Protein AF-A0A401QAL5-F1 (afdb_monomer_lite)

Organism: Scyliorhinus torazame (NCBI:txid75743)

Secondary structure (DSSP, 8-state):
-TT--HHHHHHHHHHHHHHTT--S--GGGGTT--HHHHTT--HHHHHHHS-HHHHHHHHHHHHHHHHH-GGG--------------PPP----

Structure (mmCIF, N/CA/C/O backbone):
data_AF-A0A401QAL5-F1
#
_entry.id   AF-A0A401QAL5-F1
#
loop_
_atom_site.group_PDB
_atom_site.id
_atom_site.type_symbol
_atom_site.label_atom_id
_atom_site.label_alt_id
_atom_site.label_comp_id
_atom_site.label_asym_id
_atom_site.label_entity_id
_atom_site.label_seq_id
_atom_site.pdbx_PDB_ins_code
_atom_site.Cartn_x
_atom_site.Cartn_y
_atom_site.Cartn_z
_atom_site.occupancy
_atom_site.B_iso_or_equiv
_atom_site.auth_seq_id
_atom_site.auth_comp_id
_atom_site.auth_asym_id
_atom_site.auth_atom_id
_atom_site.pdbx_PDB_model_num
ATOM 1 N N . PRO A 1 1 ? 10.242 -3.473 -4.624 1.00 86.94 1 PRO A N 1
ATOM 2 C CA . PRO A 1 1 ? 8.781 -3.382 -4.874 1.00 86.94 1 PRO A CA 1
ATOM 3 C C . PRO A 1 1 ? 8.348 -2.660 -6.170 1.00 86.94 1 PRO A C 1
ATOM 5 O O . PRO A 1 1 ? 7.322 -3.040 -6.714 1.00 86.94 1 PRO A O 1
ATOM 8 N N . CYS A 1 2 ? 9.095 -1.685 -6.719 1.00 89.88 2 CYS A N 1
ATOM 9 C CA . CYS A 1 2 ? 8.654 -0.901 -7.895 1.00 89.88 2 CYS A CA 1
ATOM 10 C C . CYS A 1 2 ? 8.356 -1.708 -9.179 1.00 89.88 2 CYS A C 1
ATOM 12 O O . CYS A 1 2 ? 7.683 -1.204 -10.071 1.00 89.88 2 CYS A O 1
ATOM 14 N N . VAL A 1 3 ? 8.882 -2.931 -9.307 1.00 91.00 3 VAL A N 1
ATOM 15 C CA . VAL A 1 3 ? 8.707 -3.809 -10.485 1.00 91.00 3 VAL A CA 1
ATOM 16 C C . VAL A 1 3 ? 7.601 -4.852 -10.305 1.00 91.00 3 VAL A C 1
ATOM 18 O O . VAL A 1 3 ? 7.416 -5.715 -11.158 1.00 91.00 3 VAL A O 1
ATOM 21 N N . TRP A 1 4 ? 6.895 -4.820 -9.178 1.00 94.69 4 TRP A N 1
ATOM 22 C CA . TRP A 1 4 ? 5.840 -5.781 -8.893 1.00 94.69 4 TRP A CA 1
ATOM 23 C C . TRP A 1 4 ? 4.635 -5.578 -9.809 1.00 94.69 4 TRP A C 1
ATOM 25 O O . TRP A 1 4 ? 4.201 -4.455 -10.051 1.00 94.69 4 TRP A O 1
ATOM 35 N N . SER A 1 5 ? 4.076 -6.686 -10.292 1.00 95.12 5 SER A N 1
ATOM 36 C CA . SER A 1 5 ? 2.730 -6.696 -10.871 1.00 95.12 5 SER A CA 1
ATOM 37 C C . SER A 1 5 ? 1.673 -6.643 -9.764 1.00 95.12 5 SER A C 1
ATOM 39 O O . SER A 1 5 ? 1.982 -6.843 -8.588 1.00 95.12 5 SER A O 1
ATOM 41 N N . GLN A 1 6 ? 0.413 -6.440 -10.142 1.00 95.00 6 GLN A N 1
ATOM 42 C CA . GLN A 1 6 ? -0.720 -6.481 -9.211 1.00 95.00 6 GLN A CA 1
ATOM 43 C C . GLN A 1 6 ? -0.783 -7.806 -8.428 1.00 95.00 6 GLN A C 1
ATOM 45 O O . GLN A 1 6 ? -1.025 -7.802 -7.225 1.00 95.00 6 GLN A O 1
ATOM 50 N N . ASP A 1 7 ? -0.495 -8.948 -9.068 1.00 94.75 7 ASP A N 1
ATOM 51 C CA . ASP A 1 7 ? -0.444 -10.248 -8.380 1.00 94.75 7 ASP A CA 1
ATOM 52 C C . ASP A 1 7 ? 0.669 -10.326 -7.328 1.00 94.75 7 ASP A C 1
ATOM 54 O O . ASP A 1 7 ? 0.483 -10.938 -6.278 1.00 94.75 7 ASP A O 1
ATOM 58 N N . HIS A 1 8 ? 1.827 -9.711 -7.582 1.00 94.69 8 HIS A N 1
ATOM 59 C CA . HIS A 1 8 ? 2.909 -9.653 -6.597 1.00 94.69 8 HIS A CA 1
ATOM 60 C C . HIS A 1 8 ? 2.529 -8.761 -5.408 1.00 94.69 8 HIS A C 1
ATOM 62 O O . HIS A 1 8 ? 2.804 -9.128 -4.269 1.00 94.69 8 HIS A O 1
ATOM 68 N N . VAL A 1 9 ? 1.855 -7.630 -5.655 1.00 95.06 9 VAL A N 1
ATOM 69 C CA . VAL A 1 9 ? 1.321 -6.762 -4.591 1.00 95.06 9 VAL A CA 1
ATOM 70 C C . VAL A 1 9 ? 0.297 -7.515 -3.739 1.00 95.06 9 VAL A C 1
ATOM 72 O O . VAL A 1 9 ? 0.378 -7.472 -2.513 1.00 95.06 9 VAL A O 1
ATOM 75 N N . ARG A 1 10 ? -0.617 -8.267 -4.368 1.00 93.69 10 ARG A N 1
ATOM 76 C CA . ARG A 1 10 ? -1.609 -9.094 -3.661 1.00 93.69 10 ARG A CA 1
ATOM 77 C C . ARG A 1 10 ? -0.960 -10.170 -2.790 1.00 93.69 10 ARG A C 1
ATOM 79 O O . ARG A 1 10 ? -1.333 -10.309 -1.631 1.00 93.69 10 ARG A O 1
ATOM 86 N N . GLN A 1 11 ? 0.025 -10.896 -3.319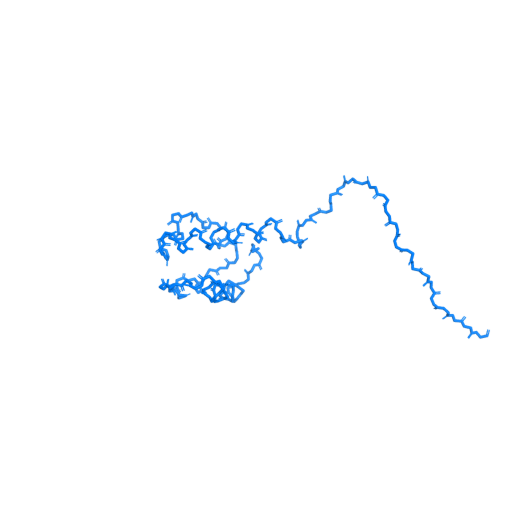 1.00 94.00 11 GLN A N 1
ATOM 87 C CA . GLN A 1 11 ? 0.756 -11.915 -2.555 1.00 94.00 11 GLN A CA 1
ATOM 88 C C . GLN A 1 11 ? 1.517 -11.316 -1.372 1.00 94.00 11 GLN A C 1
ATOM 90 O O . GLN A 1 11 ? 1.490 -11.870 -0.277 1.00 94.00 11 GLN A O 1
ATOM 95 N N . TRP A 1 12 ? 2.174 -10.175 -1.582 1.00 95.12 12 TRP A N 1
ATOM 96 C CA . TRP A 1 12 ? 2.865 -9.465 -0.513 1.00 95.12 12 TRP A CA 1
ATOM 97 C C . TRP A 1 12 ? 1.903 -9.022 0.592 1.00 95.12 12 TRP A C 1
ATOM 99 O O . TRP A 1 12 ? 2.209 -9.202 1.768 1.00 95.12 12 TRP A O 1
ATOM 109 N N . LEU A 1 13 ? 0.737 -8.485 0.224 1.00 94.69 13 LEU A N 1
ATOM 110 C CA . LEU A 1 13 ? -0.262 -8.040 1.189 1.00 94.69 13 LEU A CA 1
ATOM 111 C C . LEU A 1 13 ? -0.826 -9.214 2.002 1.00 94.69 13 LEU A C 1
ATOM 113 O O . LEU A 1 13 ? -0.900 -9.117 3.222 1.00 94.69 13 LEU A O 1
ATOM 117 N N . ASP A 1 14 ? -1.170 -10.328 1.349 1.00 93.25 14 ASP A N 1
ATOM 118 C CA . ASP A 1 14 ? -1.642 -11.546 2.025 1.00 93.25 14 ASP A CA 1
ATOM 119 C C . ASP A 1 14 ? -0.584 -12.120 2.982 1.00 93.25 14 ASP A C 1
ATOM 121 O O . ASP A 1 14 ? -0.905 -12.496 4.112 1.00 93.25 14 ASP A O 1
ATOM 125 N N . TRP A 1 15 ? 0.688 -12.122 2.570 1.00 95.06 15 TRP A N 1
ATOM 126 C CA . TRP A 1 15 ? 1.792 -12.506 3.446 1.00 95.06 15 TRP A CA 1
ATOM 127 C C . TRP A 1 15 ? 1.921 -11.554 4.642 1.00 95.06 15 TRP A C 1
ATOM 129 O O . TRP A 1 15 ? 1.967 -12.021 5.776 1.00 95.06 15 TRP A O 1
ATOM 139 N N . ALA A 1 16 ? 1.912 -10.236 4.423 1.00 95.19 16 ALA A N 1
ATOM 140 C CA . ALA A 1 16 ? 2.071 -9.244 5.487 1.00 95.19 16 ALA A CA 1
ATOM 141 C C . ALA A 1 16 ? 0.921 -9.296 6.506 1.00 95.19 16 ALA A C 1
ATOM 143 O O . ALA A 1 16 ? 1.153 -9.185 7.708 1.00 95.19 16 ALA A O 1
ATOM 144 N N . VAL A 1 17 ? -0.312 -9.519 6.038 1.00 93.44 17 VAL A N 1
ATOM 145 C CA . VAL A 1 17 ? -1.488 -9.739 6.893 1.00 93.44 17 VAL A CA 1
ATOM 146 C C . VAL A 1 17 ? -1.260 -10.912 7.843 1.00 93.44 17 VAL A C 1
ATOM 148 O O . VAL A 1 17 ? -1.533 -10.793 9.035 1.00 93.44 17 VAL A O 1
ATOM 151 N N . LYS A 1 18 ? -0.724 -12.027 7.340 1.00 93.38 18 LYS A N 1
ATOM 152 C CA . LYS A 1 18 ? -0.462 -13.232 8.140 1.00 93.38 18 LYS A CA 1
ATOM 153 C C . LYS A 1 18 ? 0.735 -13.056 9.071 1.00 93.38 18 LYS A C 1
ATOM 155 O O . LYS A 1 18 ? 0.618 -13.343 10.258 1.00 93.38 18 LYS A O 1
ATOM 160 N N . GLU A 1 19 ? 1.854 -12.561 8.550 1.00 96.25 19 GLU A N 1
ATOM 161 C CA . GLU A 1 19 ? 3.114 -12.402 9.286 1.00 96.25 19 GLU A CA 1
ATOM 162 C C . GLU A 1 19 ? 2.961 -11.432 10.466 1.00 96.25 19 GLU 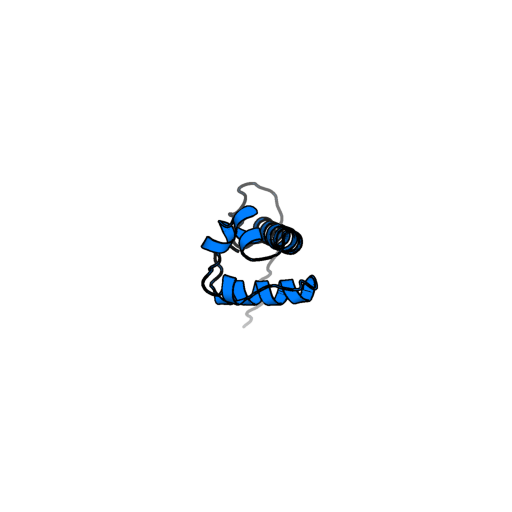A C 1
ATOM 164 O O . GLU A 1 19 ? 3.391 -11.723 11.579 1.00 96.25 19 GLU A O 1
ATOM 169 N N . TYR A 1 20 ? 2.296 -10.296 10.240 1.00 94.81 20 TYR A N 1
ATOM 170 C CA . TYR A 1 20 ? 2.110 -9.260 11.258 1.00 94.81 20 TYR A CA 1
ATOM 171 C C . TYR A 1 20 ? 0.760 -9.346 11.976 1.00 94.81 20 TYR A C 1
ATOM 173 O O . TYR A 1 20 ? 0.459 -8.491 12.806 1.00 94.81 20 TYR A O 1
ATOM 181 N N . SER A 1 21 ? -0.053 -10.366 11.677 1.00 93.50 21 SER A N 1
ATOM 182 C CA . SER A 1 21 ? -1.407 -10.532 12.228 1.00 93.50 21 SER A CA 1
ATOM 183 C C . SER A 1 21 ? -2.284 -9.280 12.053 1.00 93.50 21 SER A C 1
ATOM 185 O O . SER A 1 21 ? -3.023 -8.885 12.958 1.00 93.50 21 SER A O 1
ATOM 187 N N . LEU A 1 22 ? -2.192 -8.632 10.887 1.00 93.00 22 LEU A N 1
ATOM 188 C CA . LEU A 1 22 ? -2.962 -7.422 10.591 1.00 93.00 22 LEU A CA 1
ATOM 189 C C . LEU A 1 22 ? -4.432 -7.796 10.400 1.00 93.00 22 LEU A C 1
ATOM 191 O O . LEU A 1 22 ? -4.767 -8.649 9.583 1.00 93.00 22 LEU A O 1
ATOM 195 N N . SER A 1 23 ? -5.318 -7.138 11.138 1.00 88.00 23 SER A N 1
ATOM 196 C CA . SER A 1 23 ? -6.770 -7.296 10.992 1.00 88.00 23 SER A CA 1
ATOM 197 C C . SER A 1 23 ? -7.353 -6.134 10.184 1.00 88.00 23 SER A C 1
ATOM 199 O O . SER A 1 23 ? -6.712 -5.089 10.051 1.00 88.00 23 SER A O 1
ATOM 201 N N . ASP A 1 24 ? -8.554 -6.320 9.631 1.00 84.38 24 ASP A N 1
ATOM 202 C CA . ASP A 1 24 ? -9.316 -5.269 8.935 1.00 84.38 24 ASP A CA 1
ATOM 203 C C . ASP A 1 24 ? -8.598 -4.652 7.719 1.00 84.38 24 ASP A C 1
ATOM 205 O O . ASP A 1 24 ? -8.665 -3.448 7.459 1.00 84.38 24 ASP A O 1
ATOM 209 N N . ILE A 1 25 ? -7.890 -5.483 6.949 1.00 87.69 25 ILE A N 1
ATOM 210 C CA . ILE A 1 25 ? -7.332 -5.082 5.654 1.00 87.69 25 ILE A CA 1
ATOM 211 C C . ILE A 1 25 ? -8.260 -5.550 4.539 1.00 87.69 25 ILE A C 1
ATOM 213 O O . ILE A 1 25 ? -8.361 -6.744 4.251 1.00 87.69 25 ILE A O 1
ATOM 217 N N . ASP A 1 26 ? -8.900 -4.597 3.866 1.00 86.25 26 ASP A N 1
ATOM 218 C CA . ASP A 1 26 ? -9.670 -4.880 2.661 1.00 86.25 26 ASP A CA 1
ATOM 219 C C . ASP A 1 26 ? -8.731 -5.008 1.451 1.00 86.25 26 ASP A C 1
ATOM 221 O O . ASP A 1 26 ? -8.323 -4.032 0.818 1.00 86.25 26 ASP A O 1
ATOM 225 N N . SER A 1 27 ? -8.378 -6.254 1.126 1.00 84.00 27 SER A N 1
ATOM 226 C CA . SER A 1 27 ? -7.528 -6.585 -0.026 1.00 84.00 27 SER A CA 1
ATOM 227 C C . SER A 1 27 ? -8.092 -6.107 -1.374 1.00 84.00 27 SER A C 1
ATOM 229 O O . SER A 1 27 ? -7.318 -5.893 -2.312 1.00 84.00 27 SER A O 1
ATOM 231 N N . SER A 1 28 ? -9.408 -5.873 -1.481 1.00 87.19 28 SER A N 1
ATOM 232 C CA . SER A 1 28 ? -10.026 -5.359 -2.708 1.00 87.19 28 SER A CA 1
ATOM 233 C C . SER A 1 28 ? -9.585 -3.926 -3.021 1.00 87.19 28 SER A C 1
ATOM 235 O O . SER A 1 28 ? -9.502 -3.547 -4.191 1.00 87.19 28 SER A O 1
ATOM 237 N N . LEU A 1 29 ? -9.191 -3.156 -2.001 1.00 87.69 29 LEU A N 1
ATOM 238 C CA . LEU A 1 29 ? -8.681 -1.793 -2.160 1.00 87.69 29 LEU A CA 1
ATOM 239 C C . LEU A 1 29 ? -7.304 -1.757 -2.841 1.00 87.69 29 LEU A C 1
ATOM 241 O O . LEU A 1 29 ? -6.952 -0.762 -3.471 1.00 87.69 29 LEU A O 1
ATOM 245 N N . PHE A 1 30 ? -6.550 -2.858 -2.775 1.00 88.69 30 PHE A N 1
ATOM 246 C CA . PHE A 1 30 ? -5.227 -2.994 -3.392 1.00 88.69 30 PHE A CA 1
ATOM 247 C C . PHE A 1 30 ? -5.259 -3.754 -4.726 1.00 88.69 30 PHE A C 1
ATOM 249 O O . PHE A 1 30 ? -4.228 -3.872 -5.386 1.00 88.69 30 PHE A O 1
ATOM 256 N N . GLN A 1 31 ? -6.422 -4.259 -5.159 1.00 88.25 31 GLN A N 1
ATOM 257 C CA . GLN A 1 31 ? -6.519 -5.204 -6.280 1.00 88.25 31 GLN A CA 1
ATOM 258 C C . GLN A 1 31 ? -5.975 -4.660 -7.614 1.00 88.25 31 GLN A C 1
ATOM 260 O O . GLN A 1 31 ? -5.447 -5.430 -8.413 1.00 88.25 31 GLN A O 1
ATOM 265 N N . ASN A 1 32 ? -6.064 -3.341 -7.821 1.00 91.94 32 ASN A N 1
ATOM 266 C CA . ASN A 1 32 ? -5.629 -2.649 -9.039 1.00 91.94 32 ASN A CA 1
ATOM 267 C C . ASN A 1 32 ? -4.303 -1.886 -8.862 1.00 91.94 32 ASN A C 1
ATOM 269 O O . ASN A 1 32 ? -3.908 -1.136 -9.755 1.00 91.94 32 ASN A O 1
ATOM 273 N N . ILE A 1 33 ? -3.621 -2.053 -7.725 1.00 94.12 33 ILE A N 1
ATOM 274 C CA . ILE A 1 33 ? -2.367 -1.361 -7.416 1.00 94.12 33 ILE A CA 1
ATOM 275 C C . ILE A 1 33 ? -1.201 -2.243 -7.863 1.00 94.12 33 ILE A C 1
ATOM 277 O O . ILE A 1 33 ? -1.049 -3.375 -7.407 1.00 94.12 33 ILE A O 1
ATOM 281 N N . ASP A 1 34 ? -0.368 -1.729 -8.767 1.00 95.69 34 ASP A N 1
ATOM 282 C CA . ASP A 1 34 ? 0.900 -2.361 -9.126 1.00 95.69 34 ASP A CA 1
ATOM 283 C C . ASP A 1 34 ? 2.049 -1.852 -8.236 1.00 95.69 34 ASP A C 1
ATOM 285 O O . ASP A 1 34 ? 1.887 -0.966 -7.397 1.00 95.69 34 ASP A O 1
ATOM 289 N N . GLY A 1 35 ? 3.242 -2.414 -8.405 1.00 93.81 35 GLY A N 1
ATOM 290 C CA . GLY A 1 35 ? 4.412 -2.046 -7.616 1.00 93.81 35 GLY A CA 1
ATOM 291 C C . GLY A 1 35 ? 4.839 -0.587 -7.756 1.00 93.81 35 GLY A C 1
ATOM 292 O O . GLY A 1 35 ? 5.417 -0.038 -6.816 1.00 93.81 35 GLY A O 1
ATOM 293 N N . LYS A 1 36 ? 4.572 0.052 -8.901 1.00 94.12 36 LYS A N 1
ATOM 294 C CA . LYS A 1 36 ? 4.925 1.459 -9.130 1.00 94.12 36 LYS A CA 1
ATOM 295 C C . LYS A 1 36 ? 3.997 2.366 -8.347 1.00 94.12 36 LYS A C 1
ATOM 297 O O . LYS A 1 36 ? 4.487 3.254 -7.655 1.00 94.12 36 LYS A O 1
ATOM 302 N N . GLU A 1 37 ? 2.694 2.128 -8.438 1.00 95.12 37 GLU A N 1
ATOM 303 C CA . GLU A 1 37 ? 1.691 2.886 -7.694 1.00 95.12 37 GLU A CA 1
ATOM 304 C C . GLU A 1 37 ? 1.841 2.647 -6.190 1.00 95.12 37 GLU A C 1
ATOM 306 O O . GLU A 1 37 ? 1.889 3.611 -5.430 1.00 95.12 37 GLU A O 1
ATOM 311 N N . LEU A 1 38 ? 2.072 1.398 -5.763 1.00 94.19 38 LEU A N 1
ATOM 312 C CA . LEU A 1 38 ? 2.327 1.059 -4.359 1.00 94.19 38 LEU A CA 1
ATOM 313 C C . LEU A 1 38 ? 3.501 1.858 -3.776 1.00 94.19 38 LEU A C 1
ATOM 315 O O . LEU A 1 38 ? 3.424 2.341 -2.652 1.00 94.19 38 LEU A O 1
ATOM 319 N N . CYS A 1 39 ? 4.587 2.026 -4.536 1.00 92.25 39 CYS A N 1
ATOM 320 C CA . CYS A 1 39 ? 5.758 2.779 -4.079 1.00 92.25 39 CYS A CA 1
ATOM 321 C C . CYS A 1 39 ? 5.559 4.303 -4.060 1.00 92.25 39 CYS A C 1
ATOM 323 O O . CYS A 1 39 ? 6.406 4.998 -3.497 1.00 92.25 39 CYS A O 1
ATOM 325 N N . LYS A 1 40 ? 4.495 4.824 -4.684 1.00 9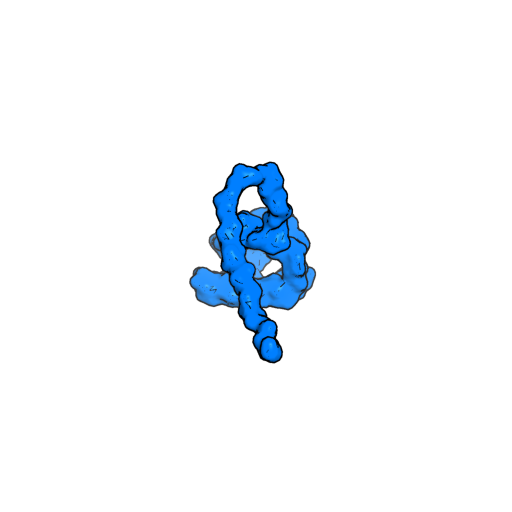2.69 40 LYS A N 1
ATOM 326 C CA . LYS A 1 40 ? 4.142 6.252 -4.667 1.00 92.69 40 LYS A CA 1
ATOM 327 C C . LYS A 1 40 ? 3.189 6.618 -3.534 1.00 92.69 40 LYS A C 1
ATOM 329 O O . LYS A 1 40 ? 3.095 7.802 -3.223 1.00 92.69 40 LYS A O 1
ATOM 334 N N . LEU A 1 41 ? 2.491 5.640 -2.950 1.00 92.44 41 LEU A N 1
ATOM 335 C CA . LEU A 1 41 ? 1.545 5.894 -1.867 1.00 92.44 41 LEU A CA 1
ATOM 336 C C . LEU A 1 41 ? 2.258 6.562 -0.691 1.00 92.44 41 LEU A C 1
ATOM 338 O O . LEU A 1 41 ? 3.272 6.074 -0.184 1.00 92.44 41 LEU A O 1
ATOM 342 N N . THR A 1 42 ? 1.709 7.688 -0.257 1.00 92.38 42 THR A N 1
ATOM 343 C CA . THR A 1 42 ? 2.146 8.366 0.960 1.00 92.38 42 THR A CA 1
ATOM 344 C C . THR A 1 42 ? 1.541 7.693 2.189 1.00 92.38 42 THR A C 1
ATOM 346 O O . THR A 1 42 ? 0.645 6.852 2.082 1.00 92.38 42 THR A O 1
ATOM 349 N N . LYS A 1 43 ? 1.999 8.083 3.386 1.00 92.12 43 LYS A N 1
ATOM 350 C CA . LYS A 1 43 ? 1.372 7.633 4.635 1.00 92.12 43 LYS A CA 1
ATOM 351 C C . LYS A 1 43 ? -0.131 7.901 4.628 1.00 92.12 43 LYS A C 1
ATOM 353 O O . LYS A 1 43 ? -0.894 6.986 4.914 1.00 92.12 43 LYS A O 1
ATOM 358 N N . ASP A 1 44 ? -0.529 9.106 4.230 1.00 94.56 44 ASP A N 1
ATOM 359 C CA . ASP A 1 44 ? -1.932 9.516 4.164 1.00 94.56 44 ASP A CA 1
ATOM 360 C C . ASP A 1 44 ? -2.742 8.717 3.135 1.00 94.56 44 ASP A C 1
ATOM 362 O O . ASP A 1 44 ? -3.925 8.458 3.340 1.00 94.56 44 ASP A O 1
ATOM 366 N N . ASP A 1 45 ? -2.122 8.270 2.042 1.00 93.31 45 ASP A N 1
ATOM 367 C CA . ASP A 1 45 ? -2.811 7.411 1.079 1.00 93.31 45 ASP A CA 1
ATOM 368 C C . ASP A 1 45 ? -3.070 6.019 1.660 1.00 93.31 45 ASP A C 1
ATOM 370 O O . ASP A 1 45 ? -4.176 5.499 1.538 1.00 93.31 45 ASP A O 1
ATOM 374 N N . VAL A 1 46 ? -2.085 5.421 2.338 1.00 91.25 46 VAL A N 1
ATOM 375 C CA . VAL A 1 46 ? -2.237 4.078 2.921 1.00 91.25 46 VAL A CA 1
ATOM 376 C C . VAL A 1 46 ? -3.206 4.089 4.108 1.00 91.25 46 VAL A C 1
ATOM 378 O O . VAL A 1 46 ? -3.995 3.155 4.248 1.00 91.25 46 VAL A O 1
ATOM 381 N N . THR A 1 47 ? -3.234 5.151 4.920 1.00 93.00 47 THR A N 1
ATOM 382 C CA . THR A 1 47 ? -4.219 5.300 6.013 1.00 93.00 47 THR A CA 1
ATOM 383 C C . THR A 1 47 ? -5.651 5.529 5.527 1.00 93.00 47 THR A C 1
ATOM 385 O O . THR A 1 47 ? -6.593 5.376 6.300 1.00 93.00 47 THR A O 1
ATOM 388 N N . ARG A 1 48 ? -5.859 5.869 4.249 1.00 91.88 48 ARG A N 1
ATOM 389 C CA . ARG A 1 48 ? -7.196 5.856 3.632 1.00 91.88 48 ARG A CA 1
ATOM 390 C C . ARG A 1 48 ? -7.635 4.457 3.203 1.00 91.88 48 ARG A C 1
ATOM 392 O O . ARG A 1 48 ? -8.828 4.244 3.008 1.00 91.88 48 ARG A O 1
ATOM 399 N N . LEU A 1 49 ? -6.691 3.531 3.037 1.00 89.88 49 LEU A N 1
ATOM 400 C CA . LEU A 1 49 ? -6.946 2.145 2.633 1.00 89.88 49 LEU A CA 1
ATOM 401 C C . LEU A 1 49 ? -7.042 1.196 3.838 1.00 89.88 49 LEU A C 1
ATOM 403 O O . LEU A 1 49 ? -7.636 0.128 3.736 1.00 89.88 49 LEU A O 1
ATOM 407 N N . THR A 1 50 ? -6.442 1.548 4.975 1.00 91.88 50 THR A N 1
ATOM 408 C CA . THR A 1 50 ? -6.456 0.735 6.199 1.00 91.88 50 THR A CA 1
ATOM 409 C C . THR A 1 50 ? -6.211 1.597 7.443 1.00 91.88 50 THR A C 1
ATOM 411 O O . THR A 1 50 ? -6.078 2.811 7.356 1.00 91.88 50 THR A O 1
ATOM 414 N N . THR A 1 51 ? -6.147 0.989 8.627 1.00 92.69 51 THR A N 1
ATOM 415 C CA . THR A 1 51 ? -5.885 1.702 9.884 1.00 92.69 51 THR A CA 1
ATOM 416 C C . THR A 1 51 ? -4.481 2.317 9.917 1.00 92.69 51 THR A C 1
ATOM 418 O O . THR A 1 51 ? -3.554 1.832 9.266 1.00 92.69 51 THR A O 1
ATOM 421 N N . THR A 1 52 ? -4.284 3.357 10.733 1.00 93.56 52 THR A N 1
ATOM 422 C CA . THR A 1 52 ? -2.968 4.001 10.904 1.00 93.56 52 THR A CA 1
ATOM 423 C C . THR A 1 52 ? -1.876 3.019 11.323 1.00 93.56 52 THR A C 1
ATOM 425 O O . THR A 1 52 ? -0.765 3.086 10.804 1.00 93.56 52 THR A O 1
ATOM 428 N N . TYR A 1 53 ? -2.201 2.078 12.211 1.00 93.56 53 TYR A N 1
ATOM 429 C CA . TYR A 1 53 ? -1.270 1.047 12.668 1.00 93.56 53 TYR A CA 1
ATOM 430 C C . TYR A 1 53 ? -0.830 0.123 11.523 1.00 93.56 53 TYR A C 1
ATOM 432 O O . TYR A 1 53 ? 0.365 -0.056 11.285 1.00 93.56 53 TYR A O 1
ATOM 440 N N . ASN A 1 54 ? -1.792 -0.399 10.756 1.00 94.12 54 ASN A N 1
ATOM 441 C CA . ASN A 1 54 ? -1.506 -1.257 9.608 1.00 94.12 54 ASN A CA 1
ATOM 442 C C . ASN A 1 54 ? -0.696 -0.504 8.545 1.00 94.12 54 ASN A C 1
ATOM 444 O O . ASN A 1 54 ? 0.255 -1.050 7.989 1.00 94.12 54 ASN A O 1
ATOM 448 N N . ALA A 1 55 ? -1.035 0.763 8.291 1.00 94.12 55 ALA A N 1
ATOM 449 C CA . ALA A 1 55 ? -0.324 1.601 7.335 1.00 94.12 55 ALA A CA 1
ATOM 450 C C . ALA A 1 55 ? 1.156 1.776 7.705 1.00 94.12 55 ALA A C 1
ATOM 452 O O . ALA A 1 55 ? 2.019 1.664 6.835 1.00 94.12 55 ALA A O 1
ATOM 453 N N . GLU A 1 56 ? 1.469 2.003 8.983 1.00 95.00 56 GLU A N 1
ATOM 454 C CA . GLU A 1 56 ? 2.853 2.133 9.452 1.00 95.00 56 GLU A CA 1
ATOM 455 C C . GLU A 1 56 ? 3.655 0.841 9.266 1.00 95.00 56 GLU A C 1
ATOM 457 O O . GLU A 1 56 ? 4.787 0.895 8.781 1.00 95.00 56 GLU A O 1
ATOM 462 N N . ILE A 1 57 ? 3.066 -0.317 9.573 1.00 95.94 57 ILE A N 1
ATOM 463 C CA . ILE A 1 57 ? 3.716 -1.621 9.376 1.00 95.94 57 ILE A CA 1
ATOM 464 C C . ILE A 1 57 ? 3.979 -1.881 7.891 1.00 95.94 57 ILE A C 1
ATOM 466 O O . ILE A 1 57 ? 5.107 -2.199 7.507 1.00 95.94 57 ILE A O 1
ATOM 470 N N . LEU A 1 58 ? 2.957 -1.709 7.048 1.00 94.81 58 LEU A N 1
ATOM 471 C CA . LEU A 1 58 ? 3.057 -1.939 5.608 1.00 94.81 58 LEU A CA 1
ATOM 472 C C . LEU A 1 58 ? 4.108 -1.027 4.966 1.00 94.81 58 LEU A C 1
ATOM 474 O O . LEU A 1 58 ? 4.942 -1.502 4.195 1.00 94.81 58 LEU A O 1
ATOM 478 N N . LEU A 1 59 ? 4.112 0.264 5.307 1.00 94.12 59 LEU A N 1
ATOM 479 C CA . LEU A 1 59 ? 5.087 1.226 4.786 1.00 94.12 59 LEU A CA 1
ATOM 480 C C . LEU A 1 59 ? 6.503 0.948 5.287 1.00 94.12 59 LEU A C 1
ATOM 482 O O . LEU A 1 59 ? 7.447 1.027 4.500 1.00 94.12 59 LEU A O 1
ATOM 486 N N . SER A 1 60 ? 6.658 0.587 6.562 1.00 95.06 60 SER A N 1
ATOM 487 C CA . SER A 1 60 ? 7.952 0.207 7.133 1.00 95.06 60 SER A CA 1
ATOM 488 C C . SER A 1 60 ? 8.539 -0.996 6.396 1.00 95.06 60 SER A C 1
ATOM 490 O O . SER A 1 60 ? 9.685 -0.962 5.937 1.00 95.06 60 SER A O 1
ATOM 492 N N . HIS A 1 61 ? 7.727 -2.032 6.172 1.00 94.94 61 HIS A N 1
ATOM 493 C CA . HIS A 1 61 ? 8.184 -3.216 5.461 1.00 94.94 61 HIS A CA 1
ATOM 494 C C . HIS A 1 61 ? 8.424 -2.949 3.965 1.00 94.94 61 HIS A C 1
ATOM 496 O O . HIS A 1 61 ? 9.402 -3.434 3.392 1.00 94.94 61 HIS A O 1
ATOM 502 N N . LEU A 1 62 ? 7.608 -2.106 3.325 1.00 93.69 62 LEU A N 1
ATOM 503 C CA . LEU A 1 62 ? 7.851 -1.662 1.953 1.00 93.69 62 LEU A CA 1
ATOM 504 C C . LEU A 1 62 ? 9.190 -0.916 1.829 1.00 93.69 62 LEU A C 1
ATOM 506 O O . LEU A 1 62 ? 9.913 -1.130 0.854 1.00 93.69 62 LEU A O 1
ATOM 510 N N . ASN A 1 63 ? 9.542 -0.074 2.808 1.00 92.19 63 ASN A N 1
ATOM 511 C CA . ASN A 1 63 ? 10.830 0.617 2.849 1.00 92.19 63 ASN A CA 1
ATOM 512 C C . ASN A 1 63 ? 11.994 -0.363 3.038 1.00 92.19 63 ASN A C 1
ATOM 514 O O . ASN A 1 63 ? 12.954 -0.323 2.270 1.00 92.19 63 ASN A O 1
ATOM 518 N N . TYR A 1 64 ? 11.857 -1.317 3.963 1.00 92.31 64 TYR A N 1
ATOM 519 C CA . TYR A 1 64 ? 12.828 -2.399 4.142 1.00 92.31 64 TYR A CA 1
ATOM 520 C C . TYR A 1 64 ? 13.094 -3.144 2.826 1.00 92.31 64 TYR A C 1
ATOM 522 O O . TYR A 1 64 ? 14.247 -3.333 2.440 1.00 92.31 64 TYR A O 1
ATOM 530 N N . LEU A 1 65 ? 12.044 -3.505 2.084 1.00 91.25 65 LEU A N 1
ATOM 531 C CA . LEU A 1 65 ? 12.182 -4.174 0.790 1.00 91.25 65 LEU A CA 1
ATOM 532 C C . LEU A 1 65 ? 12.844 -3.296 -0.276 1.00 91.25 65 LEU A C 1
ATOM 534 O O . LEU A 1 65 ? 13.444 -3.825 -1.205 1.00 91.25 65 LEU A O 1
ATOM 538 N N . ARG A 1 66 ? 12.729 -1.967 -0.199 1.00 87.69 66 ARG A N 1
ATOM 539 C CA . ARG A 1 66 ? 13.420 -1.053 -1.126 1.00 87.69 66 ARG A CA 1
ATOM 540 C C . ARG A 1 66 ? 14.912 -0.983 -0.832 1.00 87.69 66 ARG A C 1
ATOM 542 O O . ARG A 1 66 ? 15.697 -0.996 -1.771 1.00 87.69 66 ARG A O 1
ATOM 549 N N . GLU A 1 67 ? 15.278 -0.936 0.442 1.00 87.25 67 GLU A N 1
ATOM 550 C CA . GLU A 1 67 ? 16.671 -0.859 0.891 1.00 87.25 67 GLU A CA 1
ATOM 551 C C . GLU A 1 67 ? 17.410 -2.194 0.730 1.00 87.25 67 GLU A C 1
ATOM 553 O O . GLU A 1 67 ? 18.595 -2.208 0.412 1.00 87.25 67 GLU A O 1
ATOM 558 N N . ASN A 1 68 ? 16.704 -3.318 0.889 1.00 82.56 68 ASN A N 1
ATOM 559 C CA . ASN A 1 68 ? 17.294 -4.660 0.890 1.00 82.56 68 ASN A CA 1
ATOM 560 C C . ASN A 1 68 ? 17.082 -5.440 -0.416 1.00 82.56 68 ASN A C 1
ATOM 562 O O . ASN A 1 68 ? 17.492 -6.594 -0.498 1.00 82.56 68 ASN A O 1
ATOM 566 N N . SER A 1 69 ? 16.456 -4.854 -1.443 1.00 70.50 69 SER A N 1
ATOM 567 C CA . SER A 1 69 ? 16.276 -5.507 -2.749 1.00 70.50 69 SER A CA 1
ATOM 568 C C . SER A 1 69 ? 17.592 -5.486 -3.546 1.00 70.50 69 SER A C 1
ATOM 570 O O . SER A 1 69 ? 17.921 -4.453 -4.135 1.00 70.50 69 SER A O 1
ATOM 572 N N . PRO A 1 70 ? 18.324 -6.614 -3.676 1.00 57.56 70 PRO A N 1
ATOM 573 C CA . PRO A 1 70 ? 19.643 -6.636 -4.321 1.00 57.56 70 PRO A CA 1
ATOM 574 C C . PRO A 1 70 ? 19.558 -6.458 -5.843 1.00 57.56 70 PRO A C 1
ATOM 576 O O . PRO A 1 70 ? 20.550 -6.167 -6.503 1.00 57.56 70 PRO A O 1
ATOM 579 N N . THR A 1 71 ? 18.368 -6.631 -6.422 1.00 53.81 71 THR A N 1
ATOM 580 C CA . THR A 1 71 ? 18.122 -6.697 -7.869 1.00 53.81 71 THR A CA 1
ATOM 581 C C . THR A 1 71 ? 18.231 -5.365 -8.612 1.00 53.81 71 THR A C 1
ATOM 583 O O . THR A 1 71 ? 18.134 -5.366 -9.835 1.00 53.81 71 THR A O 1
ATOM 586 N N . PHE A 1 72 ? 18.472 -4.245 -7.925 1.00 50.38 72 PHE A N 1
ATOM 587 C CA . PHE A 1 72 ? 18.778 -2.959 -8.570 1.00 50.38 72 PHE A CA 1
ATOM 588 C C . PHE A 1 72 ? 19.881 -2.159 -7.861 1.00 50.38 72 PHE A C 1
ATOM 590 O O . PHE A 1 72 ? 20.008 -0.951 -8.066 1.00 50.38 72 PHE A O 1
ATOM 597 N N . ALA A 1 73 ? 20.720 -2.831 -7.066 1.00 47.31 73 ALA A N 1
ATOM 598 C CA . ALA A 1 73 ? 22.030 -2.287 -6.748 1.00 47.31 73 ALA A CA 1
ATOM 599 C C . ALA A 1 73 ? 22.845 -2.294 -8.050 1.00 47.31 73 ALA A C 1
ATOM 601 O O . ALA A 1 73 ? 23.457 -3.297 -8.415 1.00 47.31 73 ALA A O 1
ATOM 602 N N . TYR A 1 74 ? 22.805 -1.187 -8.797 1.00 41.88 74 TYR A N 1
ATOM 603 C CA . TYR A 1 74 ? 23.822 -0.920 -9.809 1.00 41.88 74 TYR A CA 1
ATOM 604 C C . TYR A 1 74 ? 25.201 -1.166 -9.177 1.00 41.88 74 TYR A C 1
ATOM 606 O O . TYR A 1 74 ? 25.390 -0.830 -8.002 1.00 41.88 74 TYR A O 1
ATOM 614 N N . PRO A 1 75 ? 26.147 -1.782 -9.907 1.00 45.00 75 PRO A N 1
ATOM 615 C CA . PRO A 1 75 ? 27.432 -2.163 -9.346 1.00 45.00 75 PRO A CA 1
ATOM 616 C C . 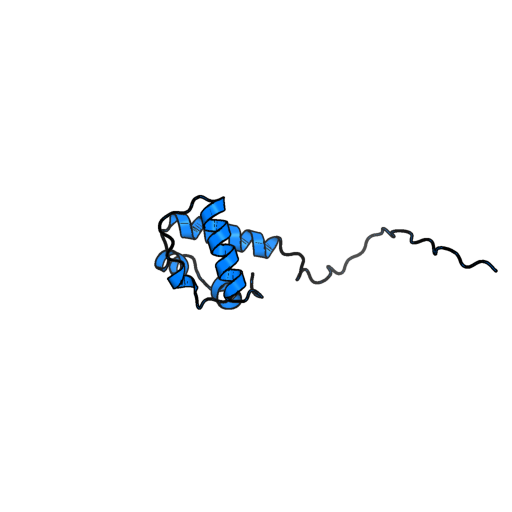PRO A 1 75 ? 28.095 -0.907 -8.795 1.00 45.00 75 PRO A C 1
ATOM 618 O O . PRO A 1 75 ? 28.341 0.047 -9.531 1.00 45.00 75 PRO A O 1
ATOM 621 N N . ASN A 1 76 ? 28.348 -0.891 -7.488 1.00 38.84 76 ASN A N 1
ATOM 622 C CA . ASN A 1 76 ? 29.162 0.152 -6.899 1.00 38.84 76 ASN A CA 1
ATOM 623 C C . ASN A 1 76 ? 30.554 0.053 -7.531 1.00 38.84 76 ASN A C 1
ATOM 625 O O . ASN A 1 76 ? 31.301 -0.899 -7.295 1.00 38.84 76 ASN A O 1
ATOM 629 N N . SER A 1 77 ? 30.879 1.020 -8.376 1.00 51.91 77 SER A N 1
ATOM 630 C CA . SER A 1 77 ? 32.201 1.217 -8.945 1.00 51.91 77 SER A CA 1
ATOM 631 C C . SER A 1 77 ? 33.175 1.646 -7.842 1.00 51.91 77 SER A C 1
ATOM 633 O O . SER A 1 77 ? 33.449 2.833 -7.724 1.00 51.91 77 SER A O 1
ATOM 635 N N . ASN A 1 78 ? 33.700 0.717 -7.030 1.00 40.62 78 ASN A N 1
ATOM 636 C CA . ASN A 1 78 ? 35.076 0.810 -6.514 1.00 40.62 78 ASN A CA 1
ATOM 637 C C . ASN A 1 78 ? 35.569 -0.478 -5.810 1.00 40.62 78 ASN A C 1
ATOM 639 O O . ASN A 1 78 ? 35.222 -0.764 -4.670 1.00 40.62 78 ASN A O 1
ATOM 643 N N . SER A 1 79 ? 36.439 -1.212 -6.506 1.00 49.34 79 SER A N 1
ATOM 644 C CA . SER A 1 79 ? 37.783 -1.614 -6.052 1.00 49.34 79 SER A CA 1
ATOM 645 C C . SER A 1 79 ? 38.000 -2.175 -4.629 1.00 49.34 79 SER A C 1
ATOM 647 O O . SER A 1 79 ? 38.458 -1.436 -3.764 1.00 49.34 79 SER A O 1
ATOM 649 N N . HIS A 1 80 ? 37.901 -3.498 -4.431 1.00 45.41 80 HIS A N 1
ATOM 650 C CA . HIS A 1 80 ? 38.995 -4.291 -3.825 1.00 45.41 80 HIS A CA 1
ATOM 651 C C . HIS A 1 80 ? 38.741 -5.811 -3.894 1.00 45.41 80 HIS A C 1
ATOM 653 O O . HIS A 1 80 ? 37.699 -6.306 -3.484 1.00 45.41 80 HIS A O 1
ATOM 659 N N . SER A 1 81 ? 39.728 -6.505 -4.466 1.00 47.81 81 SER A N 1
ATOM 660 C CA . SER A 1 81 ? 40.093 -7.927 -4.353 1.00 47.81 81 S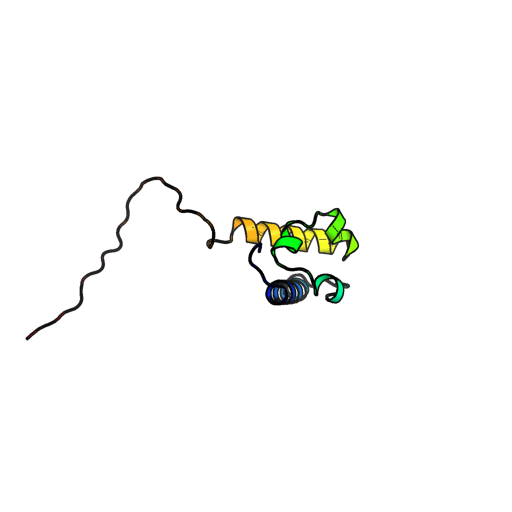ER A CA 1
ATOM 661 C C . SER A 1 81 ? 39.156 -8.905 -3.621 1.00 47.81 81 SER A C 1
ATOM 663 O O . SER A 1 81 ? 39.080 -8.908 -2.400 1.00 47.81 81 SER A O 1
ATOM 665 N N . GLN A 1 82 ? 38.644 -9.897 -4.362 1.00 39.53 82 GLN A N 1
ATOM 666 C CA . GLN A 1 82 ? 38.920 -11.323 -4.105 1.00 39.53 82 GLN A CA 1
ATOM 667 C C . GLN A 1 82 ? 38.331 -12.191 -5.228 1.00 39.53 82 GLN A C 1
ATOM 669 O O . GLN A 1 82 ? 37.128 -12.219 -5.470 1.00 39.53 82 GLN A O 1
ATOM 674 N N . GLN A 1 83 ? 39.214 -12.880 -5.950 1.00 43.75 83 GLN A N 1
ATOM 675 C CA . GLN A 1 83 ? 38.852 -13.873 -6.958 1.00 43.75 83 GLN A CA 1
ATOM 676 C C 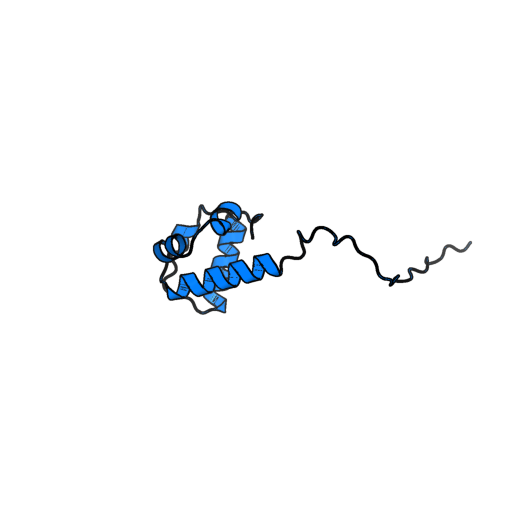. GLN A 1 83 ? 38.332 -15.151 -6.282 1.00 43.75 83 GLN A C 1
ATOM 678 O O . GLN A 1 83 ? 38.998 -15.639 -5.367 1.00 43.75 83 GLN A O 1
ATOM 683 N N . PRO A 1 84 ? 37.258 -15.790 -6.774 1.00 43.22 84 PRO A N 1
ATOM 684 C CA . PRO A 1 84 ? 37.052 -17.207 -6.557 1.00 43.22 84 PRO A CA 1
ATOM 685 C C . PRO A 1 84 ? 37.651 -17.972 -7.741 1.00 43.22 84 PRO A C 1
ATOM 687 O O . PRO A 1 84 ? 37.173 -17.913 -8.875 1.00 43.22 84 PRO A O 1
ATOM 690 N N . VAL A 1 85 ? 38.732 -18.688 -7.450 1.00 54.06 85 VAL A N 1
ATOM 691 C CA . VAL A 1 85 ? 39.359 -19.682 -8.321 1.00 54.06 85 VAL A CA 1
ATOM 692 C C . VAL A 1 85 ? 38.313 -20.646 -8.897 1.00 54.06 85 VAL A C 1
ATOM 694 O O . VAL A 1 85 ? 37.631 -21.359 -8.164 1.00 54.06 85 VAL A O 1
ATOM 697 N N . ARG A 1 86 ? 38.197 -20.713 -10.226 1.00 49.84 86 ARG A N 1
ATOM 698 C CA . ARG A 1 86 ? 37.555 -21.844 -10.910 1.00 49.84 86 ARG A CA 1
ATOM 699 C C . ARG A 1 86 ? 38.622 -22.609 -11.677 1.00 49.84 86 ARG A C 1
ATOM 701 O O . ARG A 1 86 ? 39.065 -22.182 -12.737 1.00 49.84 86 ARG A O 1
ATOM 708 N N . ALA A 1 87 ? 39.037 -23.737 -11.107 1.00 57.97 87 ALA A N 1
ATOM 709 C CA . ALA A 1 87 ? 39.811 -24.745 -11.814 1.00 57.97 87 ALA A CA 1
ATOM 710 C C . ALA A 1 87 ? 38.952 -25.345 -12.947 1.00 57.97 87 ALA A C 1
ATOM 712 O O . ALA A 1 87 ? 37.805 -25.723 -12.685 1.00 57.97 87 ALA A O 1
ATOM 713 N N . PRO A 1 88 ? 39.453 -25.456 -14.190 1.00 55.94 88 PRO A N 1
ATOM 714 C CA . PRO A 1 88 ? 38.752 -26.195 -15.227 1.00 55.94 88 PRO A CA 1
ATOM 715 C C . PRO A 1 88 ? 38.916 -27.704 -15.006 1.00 55.94 88 PRO A C 1
ATOM 717 O O . PRO A 1 88 ? 40.021 -28.225 -14.843 1.00 55.94 88 PRO A O 1
ATOM 720 N N . VAL A 1 89 ? 37.787 -28.410 -15.008 1.00 51.66 89 VAL A N 1
ATOM 721 C CA . VAL A 1 89 ? 37.726 -29.871 -14.974 1.00 51.66 89 VAL A CA 1
ATOM 722 C C . VAL A 1 89 ? 37.974 -30.445 -16.378 1.00 51.66 89 VAL A C 1
ATOM 724 O O . VAL A 1 89 ? 37.220 -30.182 -17.303 1.00 51.66 89 VAL A O 1
ATOM 727 N N . LYS A 1 90 ? 39.073 -31.204 -16.491 1.00 50.09 90 LYS A N 1
ATOM 728 C CA . LYS A 1 90 ? 39.410 -32.325 -17.400 1.00 50.09 90 LYS A CA 1
ATOM 729 C C . LYS A 1 90 ? 38.824 -32.394 -18.825 1.00 50.09 90 LYS A C 1
ATOM 731 O O . LYS A 1 90 ? 37.623 -32.540 -19.025 1.00 50.09 90 LYS A O 1
ATOM 736 N N . THR A 1 91 ? 39.712 -32.667 -19.785 1.00 47.31 91 THR A N 1
ATOM 737 C CA . THR A 1 91 ? 39.433 -33.631 -20.869 1.00 47.31 91 THR A CA 1
ATOM 738 C C . THR A 1 91 ? 40.718 -34.394 -21.185 1.00 47.31 91 THR A C 1
ATOM 740 O O . THR A 1 91 ? 41.702 -33.796 -21.605 1.00 47.31 91 THR A O 1
ATOM 743 N N . GLY A 1 92 ? 40.738 -35.692 -20.882 1.00 54.84 92 GLY A N 1
ATOM 744 C CA . GLY A 1 92 ? 41.820 -36.597 -21.260 1.00 54.84 92 GLY A CA 1
ATOM 745 C C . GLY A 1 92 ? 41.379 -37.454 -22.441 1.00 54.84 92 GLY A C 1
ATOM 746 O O . GLY A 1 92 ? 40.290 -38.028 -22.392 1.00 54.84 92 GLY A O 1
ATOM 747 N N . MET A 1 93 ? 42.226 -37.513 -23.465 1.00 47.72 93 MET A N 1
ATOM 748 C CA . MET A 1 93 ? 42.459 -38.706 -24.277 1.00 47.72 93 MET A CA 1
ATOM 749 C C . MET A 1 93 ? 43.901 -39.137 -24.038 1.00 47.72 93 MET A C 1
ATOM 751 O O . MET A 1 93 ? 44.741 -38.224 -23.860 1.00 47.72 93 MET A O 1
#

Sequence (93 aa):
PCVWSQDHVRQWLDWAVKEYSLSDIDSSLFQNIDGKELCKLTKDDVTRLTTTYNAEILLSHLNYLRENSPTFAYPNSNSHSQQPVRAPVKTGM

pLDDT: mean 80.78, std 19.51, range [38.84, 96.25]

InterPro domains:
  IPR003118 Pointed domain [PF02198] (1-68)
  IPR003118 Pointed domain [PS51433] (1-69)
  IPR003118 Pointed domain [SM00251] (1-69)
  IPR013761 Sterile alpha motif/pointed domain superfamily [G3DSA:1.10.150.50] (1-69)
  IPR013761 Sterile alpha motif/pointed domain superfamily [SSF47769] (1-68)

Foldseek 3Di:
DLQFALVRVLVVVVVLCVVVVDPDQDSVLSNHPGSNNVVVQDLVNVCVRDPNVSSVSSVVVNVVCVVPVPVPPDPPPDDDDDDDDDDDDDDDD

Radius of gyration: 20.21 Å; chains: 1; bounding box: 52×48×37 Å